Protein AF-A0A372F0S0-F1 (afdb_monomer_lite)

Secondary structure (DSSP, 8-state):
------------------EEEEEE-SSHHHHHTTS-TT-B-EEEEEE--S-TTT----GGGGTT--BHHHHHHSS---SS-SEEEEEETTEEEEEETTEEEEEE-HHHHHHHHHHHHHHHHHSTTS-EEPPPEE-----

Sequence (139 aa):
MNTYNGKSSQNTKNKKLKTYITIQTTTYKSFLCLFDRNGILEDFEFGDTGYKKEGYVDEKIFNGLHTVGDILDFEYDSDEPIVFNAKIDQLEIKFIGRQFRVYGENFRLRILINKIVELNAYNPDTYVYSKIQPMHDSR

Foldseek 3Di:
DDDDDDDDPPPPPVPPFKKKKKKAAQWVLLVLVLADQQWFWAPWAWFADPDPPPGRPDCVVCVVPTGSVSVNPDPDIHRHIPWTWTATPQWTWTDDPRIIMIIDDPVVVVSSVVSVVVVCVVPPPRMDMDDIGTDDPPD

pLDDT: mean 81.27, std 19.48, range [37.75, 98.0]

Structure (mmCIF, N/CA/C/O backbone):
data_AF-A0A372F0S0-F1
#
_entry.id   AF-A0A372F0S0-F1
#
loop_
_atom_site.group_PDB
_atom_site.id
_atom_site.type_symbol
_atom_site.label_atom_id
_atom_site.label_alt_id
_atom_site.label_comp_id
_atom_site.label_asym_id
_atom_site.label_entity_id
_atom_site.label_seq_id
_atom_site.pdbx_PDB_ins_code
_atom_site.Cartn_x
_atom_site.Cartn_y
_atom_site.Cartn_z
_atom_site.occupancy
_atom_site.B_iso_or_equiv
_atom_site.auth_seq_id
_atom_site.auth_comp_id
_atom_site.auth_asym_id
_atom_site.auth_atom_id
_atom_site.pdbx_PDB_model_num
ATOM 1 N N . MET A 1 1 ? -51.059 38.146 18.860 1.00 45.72 1 MET A N 1
ATOM 2 C CA . MET A 1 1 ? -50.976 36.742 19.316 1.00 45.72 1 MET A CA 1
ATOM 3 C C . MET A 1 1 ? -50.995 35.826 18.101 1.00 45.72 1 MET A C 1
ATOM 5 O O . MET A 1 1 ? -52.042 35.694 17.492 1.00 45.72 1 MET A O 1
ATOM 9 N N . ASN A 1 2 ? -49.845 35.293 17.689 1.00 38.31 2 ASN A N 1
ATOM 10 C CA . ASN A 1 2 ? -49.587 33.853 17.566 1.00 38.31 2 ASN A CA 1
ATOM 11 C C . ASN A 1 2 ? -48.190 33.653 16.971 1.00 38.31 2 ASN A C 1
ATOM 13 O O . ASN A 1 2 ? -47.871 34.103 15.876 1.00 38.31 2 ASN A O 1
ATOM 17 N N . THR A 1 3 ? -47.362 33.006 17.775 1.00 49.16 3 THR A N 1
ATOM 18 C CA . THR A 1 3 ? -46.033 32.472 17.499 1.00 49.16 3 THR A CA 1
ATOM 19 C C . THR A 1 3 ? -46.081 31.354 16.466 1.00 49.16 3 THR A C 1
ATOM 21 O O . THR A 1 3 ? -46.920 30.474 16.611 1.00 49.16 3 THR A O 1
ATOM 24 N N . TYR A 1 4 ? -45.099 31.285 15.563 1.00 42.44 4 TYR A N 1
ATOM 25 C CA . TYR A 1 4 ? -44.506 30.002 15.174 1.00 42.44 4 TYR A CA 1
ATOM 26 C C . TYR A 1 4 ? -42.994 30.143 14.983 1.00 42.44 4 TYR A C 1
ATOM 28 O O . TYR A 1 4 ? -42.498 30.791 14.067 1.00 42.44 4 TYR A O 1
ATOM 36 N N . ASN A 1 5 ? -42.289 29.520 15.924 1.00 48.72 5 ASN A N 1
ATOM 37 C CA . ASN A 1 5 ? -40.866 29.229 15.931 1.00 48.72 5 ASN A CA 1
ATOM 38 C C . ASN A 1 5 ? -40.667 27.927 15.133 1.00 48.72 5 ASN A C 1
ATOM 40 O O . ASN A 1 5 ? -41.354 26.942 15.408 1.00 48.72 5 ASN A O 1
ATOM 44 N N . GLY A 1 6 ? -39.743 27.899 14.172 1.00 42.31 6 GLY A N 1
ATOM 45 C CA . GLY A 1 6 ? -39.608 26.791 13.219 1.00 42.31 6 GLY A CA 1
ATOM 46 C C . GLY A 1 6 ? -38.165 26.462 12.846 1.00 42.31 6 GLY A C 1
ATOM 47 O O . GLY A 1 6 ? -37.815 26.512 11.679 1.00 42.31 6 GLY A O 1
ATOM 48 N N . LYS A 1 7 ? -37.351 26.167 13.866 1.00 45.12 7 LYS A N 1
ATOM 49 C CA . LYS A 1 7 ? -36.163 25.289 13.878 1.00 45.12 7 LYS A CA 1
ATOM 50 C C . LYS A 1 7 ? -35.258 25.260 12.631 1.00 45.12 7 LYS A C 1
ATOM 52 O O . LYS A 1 7 ? -35.510 24.584 11.642 1.00 45.12 7 LYS A O 1
ATOM 57 N N . SER A 1 8 ? -34.089 25.863 12.835 1.00 47.50 8 SER A N 1
ATOM 58 C CA . SER A 1 8 ? -32.774 25.472 12.322 1.00 47.50 8 SER A CA 1
ATOM 59 C C . SER A 1 8 ? -32.645 23.982 11.969 1.00 47.50 8 SER A C 1
ATOM 61 O O . SER A 1 8 ? -32.511 23.134 12.855 1.00 47.50 8 SER A O 1
ATOM 63 N N . SER A 1 9 ? -32.595 23.670 10.676 1.00 41.31 9 SER A N 1
ATOM 64 C CA . SER A 1 9 ? -32.115 22.372 10.212 1.00 41.31 9 SER A CA 1
ATOM 65 C C . SER A 1 9 ? -30.590 22.432 10.142 1.00 41.31 9 SER A C 1
ATOM 67 O O . SER A 1 9 ? -30.013 22.899 9.160 1.00 41.31 9 SER A O 1
ATOM 69 N N . GLN A 1 10 ? -29.928 22.019 11.227 1.00 42.84 10 GLN A N 1
ATOM 70 C CA . GLN A 1 10 ? -28.496 21.749 11.213 1.00 42.84 10 GLN A CA 1
ATOM 71 C C . GLN A 1 10 ? -28.237 20.619 10.217 1.00 42.84 10 GLN A C 1
ATOM 73 O O . GLN A 1 10 ? -28.446 19.446 10.505 1.00 42.84 10 GLN A O 1
ATOM 78 N N . ASN A 1 11 ? -27.795 20.988 9.020 1.00 39.06 11 ASN A N 1
ATOM 79 C CA . ASN A 1 11 ? -27.268 20.060 8.034 1.00 39.06 11 ASN A CA 1
ATOM 80 C C . ASN A 1 11 ? -25.808 19.759 8.401 1.00 39.06 11 ASN A C 1
ATOM 82 O O . ASN A 1 11 ? -24.870 20.133 7.697 1.00 39.06 11 ASN A O 1
ATOM 86 N N . THR A 1 12 ? -25.597 19.135 9.560 1.00 43.78 12 THR A N 1
ATOM 87 C CA . THR A 1 12 ? -24.326 18.501 9.902 1.00 43.78 12 THR A CA 1
ATOM 88 C C . THR A 1 12 ? -24.236 17.224 9.082 1.00 43.78 12 THR A C 1
ATOM 90 O O . THR A 1 12 ? -24.473 16.117 9.562 1.00 43.78 12 THR A O 1
ATOM 93 N N . LYS A 1 13 ? -23.869 17.373 7.802 1.00 45.53 13 LYS A N 1
ATOM 94 C CA . LYS A 1 13 ? -23.165 16.304 7.095 1.00 45.53 13 LYS A CA 1
ATOM 95 C C . LYS A 1 13 ? -22.028 15.898 8.023 1.00 45.53 13 LYS A C 1
ATOM 97 O O . LYS A 1 13 ? -21.088 16.671 8.194 1.00 45.53 13 LYS A O 1
ATOM 102 N N . ASN A 1 14 ? -22.166 14.742 8.672 1.00 43.41 14 ASN A N 1
ATOM 103 C CA . ASN A 1 14 ? -21.104 14.096 9.426 1.00 43.41 14 ASN A CA 1
ATOM 104 C C . ASN A 1 14 ? -19.919 13.982 8.474 1.00 43.41 14 ASN A C 1
ATOM 106 O O . ASN A 1 14 ? -19.855 13.069 7.649 1.00 43.41 14 ASN A O 1
ATOM 110 N N . LYS A 1 15 ? -19.023 14.971 8.522 1.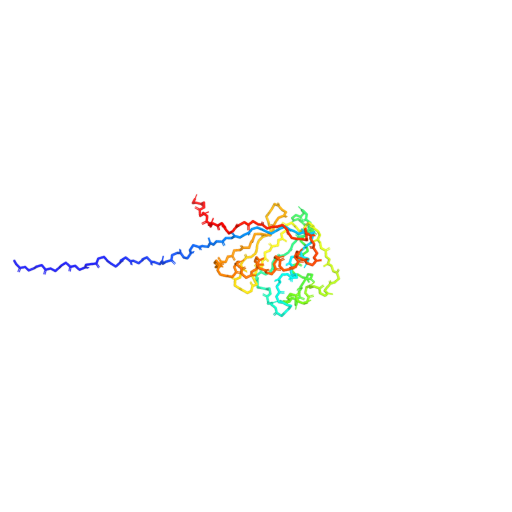00 52.00 15 LYS A N 1
ATOM 111 C CA . LYS A 1 15 ? -17.776 14.965 7.781 1.00 52.00 15 LYS A CA 1
ATOM 112 C C . LYS A 1 15 ? -16.987 13.839 8.414 1.00 52.00 15 LYS A C 1
ATOM 114 O O . LYS A 1 15 ? -16.413 14.014 9.484 1.00 52.00 15 LYS A O 1
ATOM 119 N N . LYS A 1 16 ? -17.099 12.649 7.823 1.00 59.53 16 LYS A N 1
ATOM 120 C CA . LYS A 1 16 ? -16.410 11.450 8.278 1.00 59.53 16 LYS A CA 1
ATOM 121 C C . LYS A 1 16 ? -14.945 11.842 8.394 1.00 59.53 16 LYS A C 1
ATOM 123 O O . LYS A 1 16 ? -14.338 12.202 7.387 1.00 59.53 16 LYS A O 1
ATOM 128 N N . LEU A 1 17 ? -14.438 11.896 9.626 1.00 59.62 17 LEU A N 1
ATOM 129 C CA . LEU A 1 17 ? -13.038 12.200 9.883 1.00 59.62 17 LEU A CA 1
ATOM 130 C C . LEU A 1 17 ? -12.244 11.131 9.142 1.00 59.62 17 LEU A C 1
ATOM 132 O O . LEU A 1 17 ? -12.240 9.971 9.555 1.00 59.62 17 LEU A O 1
ATOM 136 N N . LYS A 1 18 ? -11.647 11.504 8.008 1.00 77.94 18 LYS A N 1
ATOM 137 C CA . LYS A 1 18 ? -10.683 10.638 7.344 1.00 77.94 18 LYS A CA 1
ATOM 138 C C . LYS A 1 18 ? -9.518 10.493 8.317 1.00 77.94 18 LYS A C 1
ATOM 140 O O . LYS A 1 18 ? -9.040 11.475 8.883 1.00 77.94 18 LYS A O 1
ATOM 145 N N . THR A 1 19 ? -9.112 9.266 8.574 1.00 94.94 19 THR A N 1
ATOM 146 C CA . THR A 1 19 ? -7.892 8.972 9.316 1.00 94.94 19 THR A CA 1
ATOM 147 C C . THR A 1 19 ? -6.900 8.333 8.368 1.00 94.94 19 THR A C 1
ATOM 149 O O . THR A 1 19 ? -7.258 7.941 7.252 1.00 94.94 19 THR A O 1
ATOM 152 N N . TYR A 1 20 ? -5.641 8.283 8.780 1.00 96.81 20 TYR A N 1
ATOM 153 C CA . TYR A 1 20 ? -4.602 7.660 7.985 1.00 96.81 20 TYR A CA 1
ATOM 154 C C . TYR A 1 20 ? -3.572 6.944 8.845 1.00 96.81 20 TYR A C 1
ATOM 156 O O . TYR A 1 20 ? -3.453 7.189 10.046 1.00 96.81 20 TYR A O 1
ATOM 164 N N . ILE A 1 21 ? -2.821 6.070 8.191 1.00 98.00 21 ILE A N 1
ATOM 165 C CA . ILE A 1 21 ? -1.538 5.553 8.659 1.00 98.00 21 ILE A CA 1
ATOM 166 C C . ILE A 1 21 ? -0.489 5.820 7.588 1.00 98.00 21 ILE A C 1
ATOM 168 O O . ILE A 1 21 ? -0.811 6.060 6.424 1.00 98.00 21 ILE A O 1
ATOM 172 N N . THR A 1 22 ? 0.770 5.776 7.984 1.00 97.62 22 THR A N 1
ATOM 173 C CA . THR A 1 22 ? 1.906 5.712 7.065 1.00 97.62 22 THR A CA 1
ATOM 174 C C . THR A 1 22 ? 2.537 4.338 7.168 1.00 97.62 22 THR A C 1
ATOM 176 O O . THR A 1 22 ? 2.617 3.781 8.262 1.00 97.62 22 THR A O 1
ATOM 179 N N . ILE A 1 23 ? 2.944 3.793 6.028 1.00 97.44 23 ILE A N 1
ATOM 180 C CA . ILE A 1 23 ? 3.598 2.498 5.888 1.00 97.44 23 ILE A CA 1
ATOM 181 C C . ILE A 1 23 ? 4.856 2.709 5.050 1.00 97.44 23 ILE A C 1
ATOM 183 O O . ILE A 1 23 ? 4.816 3.342 3.996 1.00 97.44 23 ILE A O 1
ATOM 187 N N . GLN A 1 24 ? 5.969 2.173 5.521 1.00 96.25 24 GLN A N 1
ATOM 188 C CA . GLN A 1 24 ? 7.240 2.132 4.823 1.00 96.25 24 GLN A CA 1
ATOM 189 C C . GLN A 1 24 ? 7.644 0.672 4.628 1.00 96.25 24 GLN A C 1
ATOM 191 O O . GLN A 1 24 ? 7.521 -0.145 5.540 1.00 96.25 24 GLN A O 1
ATOM 196 N N . THR A 1 25 ? 8.110 0.361 3.426 1.00 94.75 25 THR A N 1
ATOM 197 C CA . THR A 1 25 ? 8.617 -0.950 3.013 1.00 94.75 25 THR A CA 1
ATOM 198 C C . THR A 1 25 ? 9.620 -0.747 1.872 1.00 94.75 25 THR A C 1
ATOM 200 O O . THR A 1 25 ? 9.898 0.397 1.512 1.00 94.75 25 THR A O 1
ATOM 203 N N . THR A 1 26 ? 10.197 -1.822 1.341 1.00 89.88 26 THR A N 1
ATOM 204 C CA . THR A 1 26 ? 11.305 -1.766 0.377 1.00 89.88 26 THR A CA 1
ATOM 205 C C . THR A 1 26 ? 10.882 -1.371 -1.032 1.00 89.88 26 THR A C 1
ATOM 207 O O . THR A 1 26 ? 11.595 -0.609 -1.670 1.00 89.88 26 THR A O 1
ATOM 210 N N . THR A 1 27 ? 9.749 -1.879 -1.519 1.00 90.38 27 THR A N 1
ATOM 211 C CA . THR A 1 27 ? 9.264 -1.636 -2.886 1.00 90.38 27 THR A CA 1
ATOM 212 C C . THR A 1 27 ? 7.759 -1.422 -2.907 1.00 90.38 27 THR A C 1
ATOM 214 O O . THR A 1 27 ? 7.047 -1.764 -1.954 1.00 90.38 27 THR A O 1
ATOM 217 N N . TYR A 1 28 ? 7.237 -0.864 -4.000 1.00 90.25 28 TYR A N 1
ATOM 218 C CA . TYR A 1 28 ? 5.788 -0.717 -4.135 1.00 90.25 28 TYR A CA 1
ATOM 219 C C . TYR A 1 28 ? 5.079 -2.079 -4.204 1.00 90.25 28 TYR A C 1
ATOM 221 O O . TYR A 1 28 ? 3.981 -2.214 -3.662 1.00 90.25 28 TYR A O 1
ATOM 229 N N . LYS A 1 29 ? 5.707 -3.115 -4.777 1.00 92.94 29 LYS A N 1
ATOM 230 C CA . LYS A 1 29 ? 5.144 -4.471 -4.747 1.00 92.94 29 LYS A CA 1
ATOM 231 C C . LYS A 1 29 ? 5.104 -5.059 -3.348 1.00 92.94 29 LYS A C 1
ATOM 233 O O . LYS A 1 29 ? 4.083 -5.637 -2.980 1.00 92.94 29 LYS A O 1
ATOM 238 N N . SER A 1 30 ? 6.147 -4.855 -2.540 1.00 94.12 30 SER A N 1
ATOM 239 C CA . SER A 1 30 ? 6.106 -5.226 -1.120 1.00 94.12 30 SER A CA 1
ATOM 240 C C . SER A 1 30 ? 4.905 -4.580 -0.428 1.00 94.12 30 SER A C 1
ATOM 242 O O . SER A 1 30 ? 4.193 -5.238 0.321 1.00 94.12 30 SER A O 1
ATOM 244 N N . PHE A 1 31 ? 4.599 -3.317 -0.738 1.00 95.81 31 PHE A N 1
ATOM 245 C CA . PHE A 1 31 ? 3.399 -2.662 -0.221 1.00 95.81 31 PHE A CA 1
ATOM 246 C C . PHE A 1 31 ? 2.098 -3.312 -0.732 1.00 95.81 31 PHE A C 1
ATOM 248 O O . PHE A 1 31 ? 1.178 -3.538 0.056 1.00 95.81 31 PHE A O 1
ATOM 255 N N . LEU A 1 32 ? 2.019 -3.666 -2.017 1.00 95.31 32 LEU A N 1
ATOM 256 C CA . LEU A 1 32 ? 0.841 -4.308 -2.612 1.00 95.31 32 LEU A CA 1
ATOM 257 C C . LEU A 1 32 ? 0.534 -5.701 -2.035 1.00 95.31 32 LEU A C 1
ATOM 259 O O . LEU A 1 32 ? -0.635 -6.080 -1.963 1.00 95.31 32 LEU A O 1
ATOM 263 N N . CYS A 1 33 ? 1.530 -6.429 -1.517 1.00 95.56 33 CYS A N 1
ATOM 264 C CA . CYS A 1 33 ? 1.324 -7.697 -0.799 1.00 95.56 33 CYS A CA 1
ATOM 265 C C . CYS A 1 33 ? 0.417 -7.563 0.445 1.00 95.56 33 CYS A C 1
ATOM 267 O O . CYS A 1 33 ? -0.128 -8.553 0.951 1.00 95.56 33 CYS A O 1
ATOM 269 N N . LEU A 1 34 ? 0.206 -6.341 0.943 1.00 96.44 34 LEU A N 1
ATOM 270 C CA . LEU A 1 34 ? -0.732 -6.072 2.028 1.00 96.44 34 LEU A CA 1
ATOM 271 C C . LEU A 1 34 ? -2.205 -6.184 1.610 1.00 96.44 34 LEU A C 1
ATOM 273 O O . LEU A 1 34 ? -3.069 -6.281 2.481 1.00 96.44 34 LEU A O 1
ATOM 277 N N . PHE A 1 35 ? -2.523 -6.276 0.323 1.00 96.62 35 PHE A N 1
ATOM 278 C CA . PHE A 1 35 ? -3.899 -6.337 -0.178 1.00 96.62 35 PHE A CA 1
ATOM 279 C C . PHE A 1 35 ? -4.262 -7.739 -0.686 1.00 96.62 35 PHE A C 1
ATOM 281 O O . PHE A 1 35 ? -3.413 -8.633 -0.730 1.00 96.62 35 PHE A O 1
ATOM 288 N N . ASP A 1 36 ? -5.546 -7.977 -0.959 1.00 95.62 36 ASP A N 1
ATOM 289 C CA . ASP A 1 36 ? -5.982 -9.193 -1.655 1.00 95.62 36 ASP A CA 1
ATOM 290 C C . ASP A 1 36 ? -5.494 -9.128 -3.106 1.00 95.62 36 ASP A C 1
ATOM 292 O O . ASP A 1 36 ? -5.590 -8.076 -3.734 1.00 95.62 36 ASP A O 1
ATOM 296 N N . ARG A 1 37 ? -5.001 -10.243 -3.653 1.00 96.19 37 ARG A N 1
ATOM 297 C CA . ARG A 1 37 ? -4.564 -10.318 -5.055 1.00 96.19 37 ARG A CA 1
ATOM 298 C C . ARG A 1 37 ? -5.700 -10.014 -6.035 1.00 96.19 37 ARG A C 1
ATOM 300 O O . ARG A 1 37 ? -5.437 -9.490 -7.106 1.00 96.19 37 ARG A O 1
ATOM 307 N N . ASN A 1 38 ? -6.949 -10.288 -5.666 1.00 96.56 38 ASN A N 1
ATOM 308 C CA . ASN A 1 38 ? -8.118 -9.943 -6.477 1.00 96.56 38 ASN A CA 1
ATOM 309 C C . ASN A 1 38 ? -8.606 -8.501 -6.246 1.00 96.56 38 ASN A C 1
ATOM 311 O O . ASN A 1 38 ? -9.588 -8.084 -6.860 1.00 96.56 38 ASN A O 1
ATOM 315 N N . GLY A 1 39 ? -7.966 -7.749 -5.344 1.00 94.81 39 GLY A N 1
ATOM 316 C CA . GLY A 1 39 ? -8.292 -6.352 -5.085 1.00 94.81 39 GLY A CA 1
ATOM 317 C C . GLY A 1 39 ? -8.069 -5.509 -6.335 1.00 94.81 39 GLY A C 1
ATOM 318 O O . GLY A 1 39 ? -7.035 -5.635 -6.988 1.00 94.81 39 GLY A O 1
ATOM 319 N N . ILE A 1 40 ? -9.040 -4.660 -6.669 1.00 94.62 40 ILE A N 1
ATOM 320 C CA . ILE A 1 40 ? -8.978 -3.789 -7.846 1.00 94.62 40 ILE A CA 1
ATOM 321 C C . ILE A 1 40 ? -8.287 -2.477 -7.466 1.00 94.62 40 ILE A C 1
ATOM 323 O O . ILE A 1 40 ? -8.645 -1.863 -6.458 1.00 94.62 40 ILE A O 1
ATOM 327 N N . LEU A 1 41 ? -7.317 -2.051 -8.275 1.00 92.44 41 LEU A N 1
ATOM 328 C CA . LEU A 1 41 ? -6.698 -0.734 -8.205 1.00 92.44 41 LEU A CA 1
ATOM 329 C C . LEU A 1 41 ? -7.541 0.247 -9.028 1.00 92.44 41 LEU A C 1
ATOM 331 O O . LEU A 1 41 ? -7.493 0.261 -10.257 1.00 92.44 41 LEU A O 1
ATOM 335 N N . GLU A 1 42 ? -8.330 1.063 -8.336 1.00 91.00 42 GLU A N 1
ATOM 336 C CA . GLU A 1 42 ? -9.044 2.202 -8.920 1.00 91.00 42 GLU A CA 1
ATOM 337 C C . GLU A 1 42 ? -8.157 3.455 -8.887 1.00 91.00 42 GLU A C 1
ATOM 339 O O . GLU A 1 42 ? -7.323 3.592 -7.989 1.00 91.00 42 GLU A O 1
ATOM 344 N N . ASP A 1 43 ? -8.368 4.384 -9.827 1.00 87.88 43 ASP A N 1
ATOM 345 C CA . ASP A 1 43 ? -7.646 5.667 -9.908 1.00 87.88 43 ASP A CA 1
A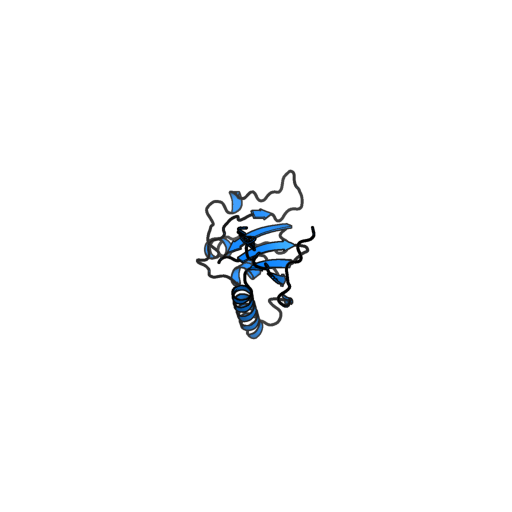TOM 346 C C . ASP A 1 43 ? -6.115 5.495 -9.802 1.00 87.88 43 ASP A C 1
ATOM 348 O O . ASP A 1 43 ? -5.438 6.218 -9.066 1.00 87.88 43 ASP A O 1
ATOM 352 N N . PHE A 1 44 ? -5.590 4.459 -10.467 1.00 87.56 44 PHE A N 1
ATOM 353 C CA . PHE A 1 44 ? -4.191 4.068 -10.364 1.00 87.56 44 PHE A CA 1
ATOM 354 C C . PHE A 1 44 ? -3.288 5.005 -11.165 1.00 87.56 44 PHE A C 1
ATOM 356 O O . PHE A 1 44 ? -3.344 5.037 -12.390 1.00 87.56 44 PHE A O 1
ATOM 363 N N . GLU A 1 45 ? -2.406 5.704 -10.461 1.00 86.31 45 GLU A N 1
ATOM 364 C CA . GLU A 1 45 ? -1.333 6.509 -11.031 1.00 86.31 45 GLU A CA 1
ATOM 365 C C . GLU A 1 45 ? 0.002 5.996 -10.490 1.00 86.31 45 GLU A C 1
ATOM 367 O O . GLU A 1 45 ? 0.168 5.838 -9.277 1.00 86.31 45 GLU A O 1
ATOM 372 N N . PHE A 1 46 ? 0.977 5.787 -11.371 1.00 85.69 46 PHE A N 1
ATOM 373 C CA . PHE A 1 46 ? 2.320 5.349 -11.004 1.00 85.69 46 PHE A CA 1
ATOM 374 C C . PHE A 1 46 ? 3.377 6.126 -11.787 1.00 85.69 46 PHE A C 1
ATOM 376 O O . PHE A 1 46 ? 3.204 6.409 -12.968 1.00 85.69 46 PHE A O 1
ATOM 383 N N . GLY A 1 47 ? 4.493 6.449 -11.139 1.00 79.62 47 GLY A N 1
ATOM 384 C CA . GLY A 1 47 ? 5.669 6.989 -11.809 1.00 79.62 47 GLY A CA 1
ATOM 385 C C . GLY A 1 47 ? 6.911 6.840 -10.946 1.00 79.62 47 GLY A C 1
ATOM 386 O O . GLY A 1 47 ? 6.866 7.105 -9.751 1.00 79.62 47 GLY A O 1
ATOM 387 N N . ASP A 1 48 ? 8.022 6.443 -11.549 1.00 74.56 48 ASP A N 1
ATOM 388 C CA . ASP A 1 48 ? 9.305 6.121 -10.910 1.00 74.56 48 ASP A CA 1
ATOM 389 C C . ASP A 1 48 ? 10.442 7.079 -11.297 1.00 74.56 48 ASP A C 1
ATOM 391 O O . ASP A 1 48 ? 11.469 7.122 -10.625 1.00 74.56 48 ASP A O 1
ATOM 395 N N . THR A 1 49 ? 10.276 7.894 -12.346 1.00 67.06 49 THR A N 1
ATOM 396 C CA . THR A 1 49 ? 11.316 8.840 -12.779 1.00 67.06 49 THR A CA 1
ATOM 397 C C . THR A 1 49 ? 10.977 10.300 -12.467 1.00 67.06 49 THR A C 1
ATOM 399 O O . THR A 1 49 ? 9.834 10.753 -12.554 1.00 67.06 49 THR A O 1
ATOM 402 N N . GLY A 1 50 ? 12.002 11.081 -12.099 1.00 53.44 50 GLY A N 1
ATOM 403 C CA . GLY A 1 50 ? 11.858 12.482 -11.666 1.00 53.44 50 GLY A CA 1
ATOM 404 C C . GLY A 1 50 ? 11.624 13.481 -12.799 1.00 53.44 50 GLY A C 1
ATOM 405 O O . GLY A 1 50 ? 11.546 14.688 -12.555 1.00 53.44 50 GLY A O 1
ATOM 406 N N . TYR A 1 51 ? 11.530 13.010 -14.044 1.00 48.53 51 TYR A N 1
ATOM 407 C CA . TYR A 1 51 ? 11.494 13.855 -15.231 1.00 48.53 51 TYR A CA 1
ATOM 408 C C . TYR A 1 51 ? 10.075 13.995 -15.784 1.00 48.53 51 TYR A C 1
ATOM 410 O O . TYR A 1 51 ? 9.596 13.173 -16.560 1.00 48.53 51 TYR A O 1
ATOM 418 N N . LYS A 1 52 ? 9.445 15.140 -15.483 1.00 44.59 52 LYS A N 1
ATOM 419 C CA . LYS A 1 52 ? 8.117 15.548 -15.990 1.00 44.59 52 LYS A CA 1
ATOM 420 C C . LYS A 1 52 ? 7.967 15.583 -17.524 1.00 44.59 52 LYS A C 1
ATOM 422 O O . LYS A 1 52 ? 6.850 15.764 -17.992 1.00 44.59 52 LYS A O 1
ATOM 427 N N . LYS A 1 53 ? 9.055 15.504 -18.303 1.00 47.12 53 LYS A N 1
ATOM 428 C CA . LYS A 1 53 ? 9.030 15.676 -19.770 1.00 47.12 53 LYS A CA 1
ATOM 429 C C . LYS A 1 53 ? 9.227 14.397 -20.588 1.00 47.12 53 LYS A C 1
ATOM 431 O O . LYS A 1 53 ? 8.815 14.401 -21.739 1.00 47.12 53 LYS A O 1
ATOM 436 N N . GLU A 1 54 ? 9.815 13.339 -20.029 1.00 43.97 54 GLU A N 1
ATOM 437 C CA . GLU A 1 54 ? 10.167 12.128 -20.802 1.00 43.97 54 GLU A CA 1
ATOM 438 C C . GLU A 1 54 ? 9.991 10.809 -20.033 1.00 43.97 54 GLU A C 1
ATOM 440 O O . GLU A 1 54 ? 10.114 9.747 -20.630 1.00 43.97 54 GLU A O 1
ATOM 445 N N . GLY A 1 55 ? 9.672 10.847 -18.734 1.00 41.03 55 GLY A N 1
ATOM 446 C CA . GLY A 1 55 ? 9.657 9.650 -17.892 1.00 41.03 55 GLY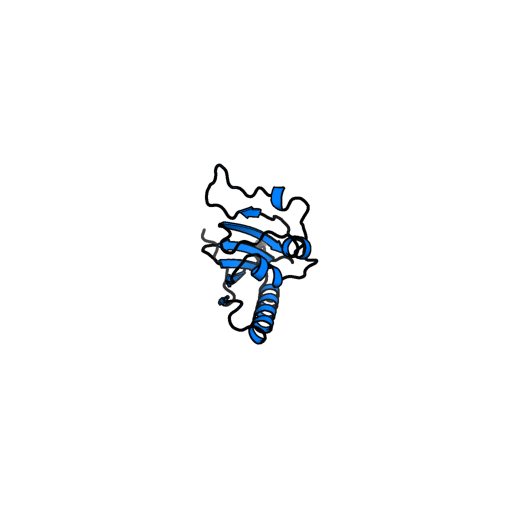 A CA 1
ATOM 447 C C . GLY A 1 55 ? 8.431 9.539 -16.990 1.00 41.03 55 GLY A C 1
ATOM 448 O O . GLY A 1 55 ? 8.519 9.093 -15.848 1.00 41.03 55 GLY A O 1
ATOM 449 N N . TYR A 1 56 ? 7.261 9.902 -17.517 1.00 45.75 56 TYR A N 1
ATOM 450 C CA . TYR A 1 56 ? 6.085 9.149 -17.106 1.00 45.75 56 TYR A CA 1
ATOM 451 C C . TYR A 1 56 ? 6.299 7.734 -17.641 1.00 45.75 56 TYR A C 1
ATOM 453 O O . TYR A 1 56 ? 6.263 7.515 -18.854 1.00 45.75 56 TYR A O 1
ATOM 461 N N . VAL A 1 57 ? 6.513 6.776 -16.743 1.00 51.41 57 VAL A N 1
ATOM 462 C CA . VAL A 1 57 ? 5.961 5.439 -16.945 1.00 51.41 57 VAL A CA 1
ATOM 463 C C . VAL A 1 57 ? 4.452 5.661 -17.015 1.00 51.41 57 VAL A C 1
ATOM 465 O O . VAL A 1 57 ? 3.746 5.683 -16.017 1.00 51.41 57 VAL A O 1
ATOM 468 N N . ASP A 1 58 ? 4.021 6.044 -18.216 1.00 50.12 58 ASP A N 1
ATOM 469 C CA . ASP A 1 58 ? 2.657 6.390 -18.577 1.00 50.12 58 ASP A CA 1
ATOM 470 C C . ASP A 1 58 ? 1.784 5.216 -18.128 1.00 50.12 58 ASP A C 1
ATOM 472 O O . ASP A 1 58 ? 2.233 4.068 -18.210 1.00 50.12 58 ASP A O 1
ATOM 476 N N . GLU A 1 59 ? 0.558 5.474 -17.673 1.00 52.12 59 GLU A N 1
ATOM 477 C CA . GLU A 1 59 ? -0.429 4.455 -17.260 1.00 52.12 59 GLU A CA 1
ATOM 478 C C . GLU A 1 59 ? -0.477 3.259 -18.240 1.00 52.12 59 GLU A C 1
ATOM 480 O O . GLU A 1 59 ? -0.784 2.130 -17.868 1.00 52.12 59 GLU A O 1
ATOM 485 N N . LYS A 1 60 ? -0.060 3.504 -19.490 1.00 57.47 60 LYS A N 1
ATOM 486 C CA . LYS A 1 60 ? 0.333 2.550 -20.536 1.00 57.47 60 LYS A CA 1
ATOM 487 C C . LYS A 1 60 ? 1.151 1.328 -20.098 1.00 57.47 60 LYS A C 1
ATOM 489 O O . LYS A 1 60 ? 0.892 0.265 -20.654 1.00 57.47 60 LYS A O 1
ATOM 494 N N . ILE A 1 61 ? 2.124 1.432 -19.184 1.00 65.50 61 ILE A N 1
ATOM 495 C CA . ILE A 1 61 ? 2.923 0.260 -18.751 1.00 65.50 61 ILE A CA 1
ATOM 496 C C . ILE A 1 61 ? 2.043 -0.752 -18.025 1.00 65.50 61 ILE A C 1
ATOM 498 O O . ILE A 1 61 ? 2.215 -1.955 -18.193 1.00 65.50 61 ILE A O 1
ATOM 502 N N . PHE A 1 62 ? 1.061 -0.253 -17.282 1.00 71.88 62 PHE A N 1
ATOM 503 C CA . PHE A 1 62 ? 0.103 -1.070 -16.556 1.00 71.88 62 PHE A CA 1
ATOM 504 C C . PHE A 1 62 ? -1.258 -1.116 -17.260 1.00 71.88 62 PHE A C 1
ATOM 506 O O . PHE A 1 62 ? -2.263 -1.460 -16.644 1.00 71.88 62 PHE A O 1
ATOM 513 N N . ASN A 1 63 ? -1.317 -0.780 -18.554 1.00 69.88 63 ASN A N 1
ATOM 514 C CA . ASN A 1 63 ? -2.570 -0.738 -19.299 1.00 69.88 63 ASN A CA 1
ATOM 515 C C . ASN A 1 63 ? -3.233 -2.117 -19.321 1.00 69.88 63 ASN A C 1
ATOM 517 O O . ASN A 1 63 ? -2.680 -3.073 -19.866 1.00 69.88 63 ASN A O 1
ATOM 521 N N . GLY A 1 64 ? -4.427 -2.203 -18.738 1.00 70.94 64 GLY A N 1
ATOM 522 C CA . GLY A 1 64 ? -5.173 -3.450 -18.585 1.00 70.94 64 GLY A CA 1
ATOM 523 C C . GLY A 1 64 ? -4.853 -4.243 -17.313 1.00 70.94 64 GLY A C 1
ATOM 524 O O . GLY A 1 64 ? -5.570 -5.201 -17.029 1.00 70.94 64 GLY A O 1
ATOM 525 N N . LEU A 1 65 ? -3.835 -3.855 -16.534 1.00 79.25 65 LEU A N 1
ATOM 526 C CA . LEU A 1 65 ? -3.550 -4.440 -15.222 1.00 79.25 65 LEU A CA 1
ATOM 527 C C . LEU A 1 65 ? -4.357 -3.677 -14.170 1.00 79.25 65 LEU A C 1
ATOM 529 O O . LEU A 1 65 ? -4.086 -2.515 -13.871 1.00 79.25 65 LEU A O 1
ATOM 533 N N . HIS A 1 66 ? -5.381 -4.332 -13.629 1.00 85.12 66 HIS A N 1
ATOM 534 C CA . HIS A 1 66 ? -6.326 -3.692 -12.712 1.00 85.12 66 HIS A CA 1
ATOM 535 C C . HIS A 1 66 ? -6.414 -4.390 -11.365 1.00 85.12 66 HIS A C 1
ATOM 537 O O . HIS A 1 66 ? -6.960 -3.805 -10.434 1.00 85.12 66 HIS A O 1
ATOM 543 N N . THR A 1 67 ? -5.895 -5.612 -11.234 1.00 94.81 67 THR A N 1
ATOM 544 C CA . THR A 1 67 ? -5.859 -6.306 -9.947 1.00 94.81 67 THR A CA 1
ATOM 545 C C . THR A 1 67 ? -4.482 -6.221 -9.303 1.00 94.81 67 THR A C 1
ATOM 547 O O . THR A 1 67 ? -3.459 -6.110 -9.978 1.00 94.81 67 THR A O 1
ATOM 550 N N . VAL A 1 68 ? -4.434 -6.310 -7.976 1.00 95.19 68 VAL A N 1
ATOM 551 C CA . VAL A 1 68 ? -3.178 -6.406 -7.219 1.00 95.19 68 VAL A CA 1
ATOM 552 C C . VAL A 1 68 ? -2.328 -7.572 -7.730 1.00 95.19 68 VAL A C 1
ATOM 554 O O . VAL A 1 68 ? -1.116 -7.434 -7.857 1.00 95.19 68 VAL A O 1
ATOM 557 N N . GLY A 1 69 ? -2.951 -8.707 -8.051 1.00 95.62 69 GLY A N 1
ATOM 558 C CA . GLY A 1 69 ? -2.290 -9.887 -8.596 1.00 95.62 69 GLY A CA 1
ATOM 559 C C . GLY A 1 69 ? -1.604 -9.610 -9.929 1.00 95.62 69 GLY A C 1
ATOM 560 O O . GLY A 1 69 ? -0.423 -9.918 -10.056 1.00 95.62 69 GLY A O 1
ATOM 561 N N . ASP A 1 70 ? -2.305 -8.962 -10.864 1.00 92.44 70 ASP A N 1
ATOM 562 C CA . ASP A 1 70 ? -1.754 -8.596 -12.176 1.00 92.44 70 ASP A CA 1
ATOM 563 C C . ASP A 1 70 ? -0.480 -7.750 -12.037 1.00 92.44 70 ASP A C 1
ATOM 565 O O . ASP A 1 70 ? 0.521 -7.987 -12.710 1.00 92.44 70 ASP A O 1
ATOM 569 N N . ILE A 1 71 ? -0.502 -6.778 -11.119 1.00 91.12 71 ILE A N 1
ATOM 570 C CA . ILE A 1 71 ? 0.640 -5.897 -10.857 1.00 91.12 71 ILE A CA 1
ATOM 571 C C . ILE A 1 71 ? 1.788 -6.654 -10.179 1.00 91.12 71 ILE A C 1
ATOM 573 O O . ILE A 1 71 ? 2.952 -6.444 -10.519 1.00 91.12 71 ILE A O 1
ATOM 577 N N . LEU A 1 72 ? 1.485 -7.535 -9.221 1.00 93.44 72 LEU A N 1
ATOM 578 C CA . LEU A 1 72 ? 2.498 -8.342 -8.537 1.00 93.44 72 LEU A CA 1
ATOM 579 C C . LEU A 1 72 ? 3.214 -9.305 -9.496 1.00 93.44 72 LEU A C 1
ATOM 581 O O . LEU A 1 72 ? 4.418 -9.511 -9.339 1.00 93.44 72 LEU A O 1
ATOM 585 N N . ASP A 1 73 ? 2.493 -9.854 -10.477 1.00 92.75 73 ASP A N 1
ATOM 586 C CA . ASP A 1 73 ? 3.016 -10.823 -11.448 1.00 92.75 73 ASP A CA 1
ATOM 587 C C . ASP A 1 73 ? 3.747 -10.168 -12.630 1.00 92.75 73 ASP A C 1
ATOM 589 O O . ASP A 1 73 ? 4.541 -10.823 -13.306 1.00 92.75 73 ASP A O 1
ATOM 593 N N . PHE A 1 74 ? 3.519 -8.876 -12.878 1.00 89.12 74 PHE A N 1
ATOM 594 C CA . PHE A 1 74 ? 4.263 -8.112 -13.877 1.00 89.12 74 PHE A CA 1
ATOM 595 C C . PHE A 1 74 ? 5.755 -8.049 -13.519 1.00 89.12 74 PHE A C 1
ATOM 597 O O . PHE A 1 74 ? 6.093 -7.982 -12.349 1.00 89.12 74 PHE A O 1
ATOM 604 N N . GLU A 1 75 ? 6.691 -8.043 -14.470 1.00 84.56 75 GLU A N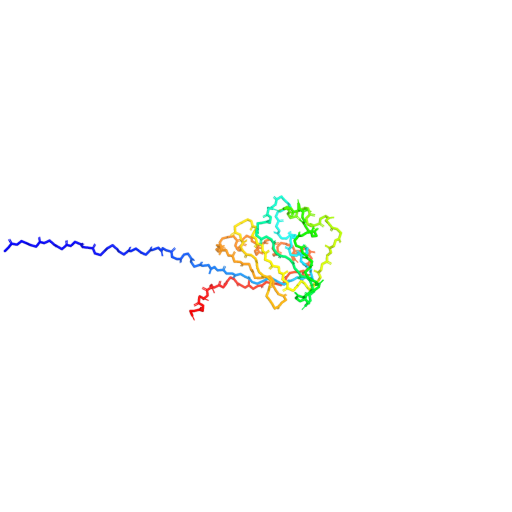 1
ATOM 605 C CA . GLU A 1 75 ? 8.127 -8.170 -14.135 1.00 84.56 75 GLU A CA 1
ATOM 606 C C . GLU A 1 75 ? 8.714 -6.933 -13.435 1.00 84.56 75 GLU A C 1
ATOM 608 O O . GLU A 1 75 ? 9.611 -7.041 -12.602 1.00 84.56 75 GLU A O 1
ATOM 613 N N . TYR A 1 76 ? 8.184 -5.750 -13.730 1.00 83.25 76 TYR A N 1
ATOM 614 C CA . TYR A 1 76 ? 8.731 -4.485 -13.252 1.00 83.25 76 TYR A CA 1
ATOM 615 C C . TYR A 1 76 ? 8.445 -4.247 -11.758 1.00 83.25 76 TYR A C 1
ATOM 617 O O . TYR A 1 76 ? 7.286 -4.236 -11.339 1.00 83.25 76 TYR A O 1
ATOM 625 N N . ASP A 1 77 ? 9.486 -4.008 -10.954 1.00 84.88 77 ASP A N 1
ATOM 626 C CA . ASP A 1 77 ? 9.391 -3.556 -9.558 1.00 84.88 77 ASP A CA 1
ATOM 627 C C . ASP A 1 77 ? 10.261 -2.306 -9.338 1.00 84.88 77 ASP A C 1
ATOM 629 O O . ASP A 1 77 ? 11.320 -2.174 -9.948 1.00 84.88 77 ASP A O 1
ATOM 633 N N . SER A 1 78 ? 9.816 -1.400 -8.467 1.00 82.00 78 SER A N 1
ATOM 634 C CA . SER A 1 78 ? 10.487 -0.132 -8.157 1.00 82.00 78 SER A CA 1
ATOM 635 C C . SER A 1 78 ? 10.579 0.052 -6.647 1.00 82.00 78 SER A C 1
ATOM 637 O O . SER A 1 78 ? 9.577 -0.029 -5.929 1.00 82.00 78 SER A O 1
ATOM 639 N N . ASP A 1 79 ? 11.779 0.359 -6.169 1.00 78.94 79 ASP A N 1
ATOM 640 C CA . ASP A 1 79 ? 12.084 0.662 -4.769 1.00 78.94 79 ASP A CA 1
ATOM 641 C C . ASP A 1 79 ? 11.791 2.126 -4.402 1.00 78.94 79 ASP A C 1
ATOM 643 O O . ASP A 1 79 ? 11.379 2.420 -3.279 1.00 78.94 79 ASP A O 1
ATOM 647 N N . GLU A 1 80 ? 11.912 3.044 -5.362 1.00 78.19 80 GLU A N 1
ATOM 648 C CA . GLU A 1 80 ? 11.666 4.474 -5.149 1.00 78.19 80 GLU A CA 1
ATOM 649 C C . GLU A 1 80 ? 10.629 5.060 -6.129 1.00 78.19 80 GLU A C 1
ATOM 651 O O . GLU A 1 80 ? 10.977 5.916 -6.946 1.00 78.19 80 GLU A O 1
ATOM 656 N N . PRO A 1 81 ? 9.338 4.663 -6.060 1.00 83.44 81 PRO A N 1
ATOM 657 C CA . PRO A 1 81 ? 8.317 5.340 -6.852 1.00 83.44 81 PRO A CA 1
ATOM 658 C C . PRO A 1 81 ? 8.292 6.829 -6.482 1.00 83.44 81 PRO A C 1
ATOM 660 O O . PRO A 1 81 ? 8.380 7.203 -5.319 1.00 83.44 81 PRO A O 1
ATOM 663 N N . ILE A 1 82 ? 8.160 7.712 -7.459 1.00 83.75 82 ILE A N 1
ATOM 664 C CA . ILE A 1 82 ? 8.001 9.154 -7.235 1.00 83.75 82 ILE A CA 1
ATOM 665 C C . ILE A 1 82 ? 6.532 9.503 -7.043 1.00 83.75 82 ILE A C 1
ATOM 667 O O . ILE A 1 82 ? 6.193 10.372 -6.236 1.00 83.75 82 ILE A O 1
ATOM 671 N N . VAL A 1 83 ? 5.659 8.806 -7.764 1.00 85.62 83 VAL A N 1
ATOM 672 C CA . VAL A 1 83 ? 4.211 8.922 -7.668 1.00 85.62 83 VAL A CA 1
ATOM 673 C C . VAL A 1 83 ? 3.630 7.522 -7.540 1.00 85.62 83 VAL A C 1
ATOM 675 O O . VAL A 1 83 ? 3.957 6.623 -8.307 1.00 85.62 83 VAL A O 1
ATOM 678 N N . PHE A 1 84 ? 2.751 7.355 -6.561 1.00 89.06 84 PHE A N 1
ATOM 679 C CA . PHE A 1 84 ? 1.822 6.238 -6.493 1.00 89.06 84 PHE A CA 1
ATOM 680 C C . PHE A 1 84 ? 0.535 6.778 -5.884 1.00 89.06 84 PHE A C 1
ATOM 682 O O . PHE A 1 84 ? 0.549 7.235 -4.736 1.00 89.06 84 PHE A O 1
ATOM 689 N N . ASN A 1 85 ? -0.555 6.718 -6.637 1.00 90.94 85 ASN A N 1
ATOM 690 C CA . ASN A 1 85 ? -1.903 6.949 -6.142 1.00 90.94 85 ASN A CA 1
ATOM 691 C C . ASN A 1 85 ? -2.764 5.763 -6.558 1.00 90.94 85 ASN A C 1
ATOM 693 O O . ASN A 1 85 ? -2.652 5.280 -7.676 1.00 90.94 85 ASN A O 1
ATOM 697 N N . ALA A 1 86 ? -3.582 5.260 -5.645 1.00 93.19 86 ALA A N 1
ATOM 698 C CA . ALA A 1 86 ? -4.542 4.213 -5.961 1.00 93.19 86 ALA A CA 1
ATOM 699 C C . ALA A 1 86 ? -5.646 4.196 -4.915 1.00 93.19 86 ALA A C 1
ATOM 701 O O . ALA A 1 86 ? -5.477 4.678 -3.786 1.00 93.19 86 ALA A O 1
ATOM 702 N N . LYS A 1 87 ? -6.749 3.544 -5.251 1.00 94.94 87 LYS A N 1
ATOM 703 C CA . LYS A 1 87 ? -7.760 3.131 -4.292 1.00 94.94 87 LYS A CA 1
ATOM 704 C C . LYS A 1 87 ? -7.956 1.622 -4.357 1.00 94.94 87 LYS A C 1
ATOM 706 O O . LYS A 1 87 ? -8.219 1.075 -5.418 1.00 94.94 87 LYS A O 1
ATOM 711 N N . ILE A 1 88 ? -7.827 0.966 -3.203 1.00 95.12 88 ILE A N 1
ATOM 712 C CA . ILE A 1 88 ? -7.945 -0.492 -3.040 1.00 95.12 88 ILE A CA 1
ATOM 713 C C . ILE A 1 88 ? -8.810 -0.752 -1.805 1.00 95.12 88 ILE A C 1
ATOM 715 O O . ILE A 1 88 ? -8.561 -0.177 -0.748 1.00 95.12 88 ILE A O 1
ATOM 719 N N . ASP A 1 89 ? -9.861 -1.566 -1.909 1.00 91.75 89 ASP A N 1
ATOM 720 C CA . ASP A 1 89 ? -10.741 -1.937 -0.782 1.00 91.75 89 ASP A CA 1
ATOM 721 C C . ASP A 1 89 ? -11.283 -0.753 0.049 1.00 91.75 89 ASP A C 1
ATOM 723 O O . ASP A 1 89 ? -11.422 -0.818 1.279 1.00 91.75 89 ASP A O 1
ATOM 727 N N . GLN A 1 90 ? -11.641 0.341 -0.635 1.00 93.00 90 GLN A N 1
ATOM 728 C CA . GLN A 1 90 ? -12.101 1.612 -0.043 1.00 93.00 90 GLN A CA 1
ATOM 729 C C . GLN A 1 90 ? -11.031 2.371 0.764 1.00 93.00 90 GLN A C 1
ATOM 731 O O . GLN A 1 90 ? -11.367 3.300 1.505 1.00 93.00 90 GLN A O 1
ATOM 736 N N . LEU A 1 91 ? -9.761 1.997 0.626 1.00 95.81 91 LEU A N 1
ATOM 737 C CA . LEU A 1 91 ? -8.615 2.735 1.138 1.00 95.81 91 LEU A CA 1
ATOM 738 C C . LEU A 1 91 ? -8.018 3.576 0.013 1.00 95.81 91 LEU A C 1
ATOM 740 O O . LEU A 1 91 ? -7.765 3.067 -1.070 1.00 95.81 91 LEU A O 1
ATOM 744 N N . GLU A 1 92 ? -7.803 4.860 0.275 1.00 96.25 92 GLU A N 1
ATOM 745 C CA . GLU A 1 92 ? -7.095 5.771 -0.631 1.00 96.25 92 GLU A CA 1
ATOM 746 C C . GLU A 1 92 ? -5.611 5.753 -0.253 1.00 96.25 92 GLU A C 1
ATOM 748 O O . GLU A 1 92 ? -5.268 5.897 0.920 1.00 96.25 92 GLU A O 1
ATOM 753 N N . ILE A 1 93 ? -4.727 5.558 -1.222 1.00 96.06 93 ILE A N 1
ATOM 754 C CA . ILE A 1 93 ? -3.292 5.377 -1.005 1.00 96.06 93 ILE A CA 1
ATOM 755 C C . ILE A 1 93 ? -2.553 6.464 -1.769 1.00 96.06 93 ILE A C 1
ATOM 757 O O . ILE A 1 93 ? -2.853 6.710 -2.934 1.00 96.06 93 ILE A O 1
ATOM 761 N N . LYS A 1 94 ? -1.581 7.098 -1.112 1.00 94.88 94 LYS A N 1
ATOM 762 C CA . LYS A 1 94 ? -0.676 8.075 -1.728 1.00 94.88 94 LYS A CA 1
ATOM 763 C C . LYS A 1 94 ? 0.747 7.834 -1.282 1.00 94.88 94 LYS A C 1
ATOM 765 O O . LYS A 1 94 ? 0.982 7.665 -0.087 1.00 94.88 94 LYS A O 1
ATOM 770 N N . PHE A 1 95 ? 1.702 7.902 -2.192 1.00 92.81 95 PHE A N 1
ATOM 771 C CA . PHE A 1 95 ? 3.114 7.889 -1.832 1.00 92.81 95 PHE A CA 1
ATOM 772 C C . PHE A 1 95 ? 3.632 9.306 -1.574 1.00 92.81 95 PHE A C 1
ATOM 774 O O . PHE A 1 95 ? 3.507 10.195 -2.412 1.00 92.81 95 PHE A O 1
ATOM 781 N N . ILE A 1 96 ? 4.167 9.543 -0.374 1.00 90.75 96 ILE A N 1
ATOM 782 C CA . ILE A 1 96 ? 4.630 10.854 0.095 1.00 90.75 96 ILE A CA 1
ATOM 783 C C . ILE A 1 96 ? 5.933 10.666 0.866 1.00 90.75 96 ILE A C 1
ATOM 785 O O . ILE A 1 96 ? 5.953 9.994 1.894 1.00 90.75 96 ILE A O 1
ATOM 789 N N . GLY A 1 97 ? 7.015 11.303 0.410 1.00 84.44 97 GLY A N 1
ATOM 790 C CA . GLY A 1 97 ? 8.271 11.369 1.167 1.00 84.44 97 GLY A CA 1
ATOM 791 C C . GLY A 1 97 ? 8.837 9.996 1.547 1.00 84.44 97 GLY A C 1
ATOM 792 O O . GLY A 1 97 ? 9.294 9.832 2.674 1.00 84.44 97 GLY A O 1
ATOM 793 N N . ARG A 1 98 ? 8.787 9.030 0.615 1.00 88.88 98 ARG A N 1
ATOM 794 C CA . ARG A 1 98 ? 9.221 7.625 0.779 1.00 88.88 98 ARG A CA 1
ATOM 795 C C . ARG A 1 98 ? 8.298 6.719 1.600 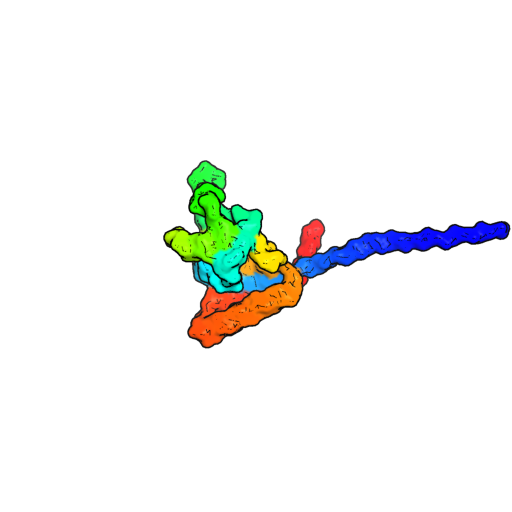1.00 88.88 98 ARG A C 1
ATOM 797 O O . ARG A 1 98 ? 8.713 5.655 2.049 1.00 88.88 98 ARG A O 1
ATOM 804 N N . GLN A 1 99 ? 7.052 7.130 1.820 1.00 94.75 99 GLN A N 1
ATOM 805 C CA . GLN A 1 99 ? 6.081 6.354 2.588 1.00 94.75 99 GLN A CA 1
ATOM 806 C C . GLN A 1 99 ? 4.742 6.280 1.866 1.00 94.75 99 GLN A C 1
ATOM 808 O O . GLN A 1 99 ? 4.274 7.265 1.297 1.00 94.75 99 GLN A O 1
ATOM 813 N N . PHE A 1 100 ? 4.077 5.136 1.972 1.00 96.00 100 PHE A N 1
ATOM 814 C CA . PHE A 1 100 ? 2.685 4.983 1.577 1.00 96.00 100 PHE A CA 1
ATOM 815 C C . PHE A 1 100 ? 1.794 5.502 2.695 1.00 96.00 100 PHE A C 1
ATOM 817 O O . PHE A 1 100 ? 1.724 4.938 3.788 1.00 96.00 100 PHE A O 1
ATOM 824 N N . ARG A 1 101 ? 1.096 6.599 2.433 1.00 96.69 101 ARG A N 1
ATOM 825 C CA . ARG A 1 101 ?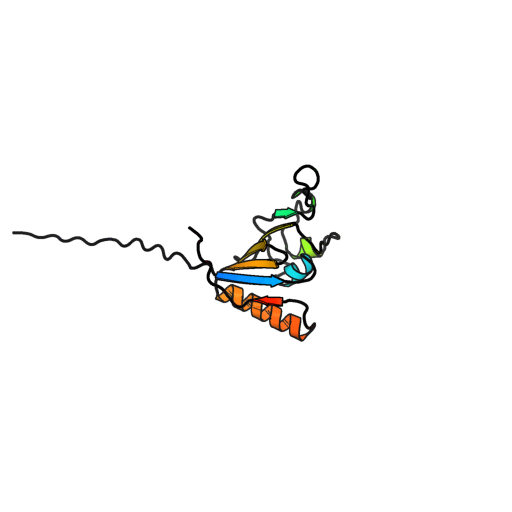 0.042 7.101 3.297 1.00 96.69 101 ARG A CA 1
ATOM 826 C C . ARG A 1 101 ? -1.282 6.482 2.873 1.00 96.69 101 ARG A C 1
ATOM 828 O O . ARG A 1 101 ? -1.739 6.699 1.755 1.00 96.69 101 ARG A O 1
ATOM 835 N N . VAL A 1 102 ? -1.890 5.732 3.784 1.00 97.31 102 VAL A N 1
ATOM 836 C CA . VAL A 1 102 ? -3.142 5.010 3.552 1.00 97.31 102 VAL A CA 1
ATOM 837 C C . VAL A 1 102 ? -4.246 5.664 4.358 1.00 97.31 102 VAL A C 1
ATOM 839 O O . VAL A 1 102 ? -4.176 5.727 5.585 1.00 97.31 102 VAL A O 1
ATOM 842 N N . TYR A 1 103 ? -5.260 6.150 3.660 1.00 96.25 103 TYR A N 1
ATOM 843 C CA . TYR A 1 103 ? -6.405 6.860 4.196 1.00 96.25 103 TYR A CA 1
ATOM 844 C C . TYR A 1 103 ? -7.637 5.966 4.177 1.00 96.25 103 TYR A C 1
ATOM 846 O O . TYR A 1 103 ? -7.902 5.265 3.202 1.00 96.25 103 TYR A O 1
ATOM 854 N N . GLY A 1 104 ? -8.444 6.035 5.229 1.00 95.06 104 GLY A N 1
ATOM 855 C CA . GLY A 1 104 ? -9.670 5.257 5.276 1.00 95.06 104 GLY A CA 1
ATOM 856 C C . GLY A 1 104 ? -10.396 5.349 6.601 1.00 95.06 104 GLY A C 1
ATOM 857 O O . GLY A 1 104 ? -10.173 6.242 7.414 1.00 95.06 104 GLY A O 1
ATOM 858 N N . GLU A 1 105 ? -11.304 4.402 6.803 1.00 93.81 105 GLU A N 1
ATOM 859 C CA . GLU A 1 105 ? -12.003 4.243 8.071 1.00 93.81 105 GLU A CA 1
ATOM 860 C C . GLU A 1 105 ? -11.114 3.538 9.093 1.00 93.81 105 GLU A C 1
ATOM 862 O O . GLU A 1 105 ? -10.421 2.577 8.760 1.00 93.81 105 GLU A O 1
ATOM 867 N N . ASN A 1 106 ? -11.205 3.941 10.364 1.00 94.12 106 ASN A N 1
ATOM 868 C CA . ASN A 1 106 ? -10.398 3.366 11.445 1.00 94.12 106 ASN A CA 1
ATOM 869 C C . ASN A 1 106 ? -10.417 1.834 11.481 1.00 94.12 106 ASN A C 1
ATOM 871 O O . ASN A 1 106 ? -9.381 1.227 11.733 1.00 94.12 106 ASN A O 1
ATOM 875 N N . PHE A 1 107 ? -11.570 1.197 11.254 1.00 94.00 107 PHE A N 1
ATOM 876 C CA . PHE A 1 107 ? -11.649 -0.263 11.289 1.00 94.00 107 PHE A CA 1
ATOM 877 C C . PHE A 1 107 ? -10.882 -0.913 10.126 1.00 94.00 107 PHE A C 1
ATOM 879 O O . PHE A 1 107 ? -10.213 -1.917 10.343 1.00 94.00 107 PHE A O 1
ATOM 886 N N . ARG A 1 108 ? -10.903 -0.316 8.924 1.00 95.19 108 ARG A N 1
ATOM 887 C CA . ARG A 1 108 ? -10.140 -0.801 7.761 1.00 95.19 108 ARG A CA 1
ATOM 888 C C . ARG A 1 108 ? -8.640 -0.629 7.980 1.00 95.19 108 ARG A C 1
ATOM 890 O O . ARG A 1 108 ? -7.877 -1.562 7.758 1.00 95.19 108 ARG A O 1
ATOM 897 N N . LEU A 1 109 ? -8.227 0.524 8.511 1.00 96.88 109 LEU A N 1
ATOM 898 C CA . LEU A 1 109 ? -6.825 0.772 8.862 1.00 96.88 109 LEU A CA 1
ATOM 899 C C . LEU A 1 109 ? -6.325 -0.193 9.947 1.00 96.88 109 LEU A C 1
ATOM 901 O O . LEU A 1 109 ? -5.188 -0.644 9.887 1.00 96.88 109 LEU A O 1
ATOM 905 N N . ARG A 1 110 ? -7.173 -0.560 10.920 1.00 96.88 110 ARG A N 1
ATOM 906 C CA . ARG A 1 110 ? -6.838 -1.579 11.931 1.00 96.88 110 ARG A CA 1
ATOM 907 C C . ARG A 1 110 ? -6.641 -2.966 11.323 1.00 96.88 110 ARG A C 1
ATOM 909 O O . ARG A 1 110 ? -5.712 -3.650 11.730 1.00 96.88 110 ARG A O 1
ATOM 916 N N . ILE A 1 111 ? -7.477 -3.369 10.364 1.00 96.44 111 ILE A N 1
ATOM 917 C CA . ILE A 1 111 ? -7.301 -4.641 9.642 1.00 96.44 111 ILE A CA 1
ATOM 918 C C . ILE A 1 111 ? -5.943 -4.655 8.931 1.00 96.44 111 ILE A C 1
ATOM 920 O O . ILE A 1 111 ? -5.191 -5.616 9.070 1.00 96.44 111 ILE A O 1
ATOM 924 N N . LEU A 1 112 ? -5.594 -3.561 8.248 1.00 96.88 112 LEU A N 1
ATOM 925 C CA . LEU A 1 112 ? -4.309 -3.427 7.563 1.00 96.88 112 LEU A CA 1
ATOM 926 C C . LEU A 1 112 ? -3.118 -3.492 8.536 1.00 96.88 112 LEU A C 1
ATOM 928 O O . LEU A 1 112 ? -2.163 -4.221 8.284 1.00 96.88 112 LEU A O 1
ATOM 932 N N . ILE A 1 113 ? -3.195 -2.801 9.682 1.00 97.94 113 ILE A N 1
ATOM 933 C CA . ILE A 1 113 ? -2.182 -2.895 10.749 1.00 97.94 113 ILE A CA 1
ATOM 934 C C . ILE A 1 113 ? -2.037 -4.336 11.249 1.00 97.94 113 ILE A C 1
ATOM 936 O O . ILE A 1 113 ? -0.917 -4.806 11.415 1.00 97.94 113 ILE A O 1
ATOM 940 N N . ASN A 1 114 ? -3.144 -5.044 11.490 1.00 97.31 114 ASN A N 1
ATOM 941 C CA . ASN A 1 114 ? -3.087 -6.425 11.968 1.00 97.31 114 ASN A CA 1
ATOM 942 C C . ASN A 1 114 ? -2.374 -7.334 10.959 1.00 97.31 114 ASN A C 1
ATOM 944 O O . ASN A 1 114 ? -1.526 -8.123 11.364 1.00 97.31 114 ASN A O 1
ATOM 948 N N . LYS A 1 115 ? -2.650 -7.168 9.658 1.00 96.19 115 LYS A N 1
ATOM 949 C CA . LYS A 1 115 ? -1.947 -7.899 8.594 1.00 96.19 115 LYS A CA 1
ATOM 950 C C . LYS A 1 115 ? -0.451 -7.573 8.564 1.00 96.19 115 LYS A C 1
ATOM 952 O O . LYS A 1 115 ? 0.364 -8.473 8.406 1.00 96.19 115 LYS A O 1
ATOM 957 N N . ILE A 1 116 ? -0.071 -6.312 8.778 1.00 97.25 116 ILE A N 1
ATOM 958 C CA . ILE A 1 116 ? 1.341 -5.922 8.914 1.00 97.25 116 ILE A CA 1
ATOM 959 C C . ILE A 1 116 ? 1.994 -6.610 10.121 1.00 97.25 116 ILE A C 1
ATOM 961 O O . ILE A 1 116 ? 3.091 -7.145 9.996 1.00 97.25 116 ILE A O 1
ATOM 965 N N . VAL A 1 117 ? 1.334 -6.607 11.283 1.00 96.75 117 VAL A N 1
ATOM 966 C CA . VAL A 1 117 ? 1.840 -7.264 12.501 1.00 96.75 117 VAL A CA 1
ATOM 967 C C . VAL A 1 117 ? 2.036 -8.760 12.273 1.00 96.75 117 VAL A C 1
ATOM 969 O O . VAL A 1 117 ? 3.070 -9.297 12.660 1.00 96.75 117 VAL A O 1
ATOM 972 N N . GLU A 1 118 ? 1.076 -9.416 11.623 1.00 95.56 118 GLU A N 1
ATOM 973 C CA . GLU A 1 118 ? 1.163 -10.829 11.258 1.00 95.56 118 GLU A CA 1
ATOM 974 C C . GLU A 1 118 ? 2.354 -11.096 10.329 1.00 95.56 118 GLU A C 1
ATOM 976 O O . GLU A 1 118 ? 3.192 -11.938 10.638 1.00 95.56 118 GLU A O 1
ATOM 981 N N . LEU A 1 119 ? 2.496 -10.336 9.239 1.00 94.50 119 LEU A N 1
ATOM 982 C CA . LEU A 1 119 ? 3.604 -10.504 8.293 1.00 94.50 119 LEU A CA 1
ATOM 983 C C . LEU A 1 119 ? 4.971 -10.233 8.937 1.00 94.50 119 LEU A C 1
ATOM 985 O O . LEU A 1 119 ? 5.913 -10.995 8.719 1.00 94.50 119 LEU A O 1
ATOM 989 N N . ASN A 1 120 ? 5.072 -9.202 9.778 1.00 95.62 120 ASN A N 1
ATOM 990 C CA . ASN A 1 120 ? 6.296 -8.895 10.517 1.00 95.62 120 ASN A CA 1
ATOM 991 C C . ASN A 1 120 ? 6.652 -9.971 11.556 1.00 95.62 120 ASN A C 1
ATOM 993 O O . ASN A 1 120 ? 7.819 -10.097 11.911 1.00 95.62 120 ASN A O 1
ATOM 997 N N . ALA A 1 121 ? 5.687 -10.750 12.057 1.00 95.44 121 ALA A N 1
ATOM 998 C CA . ALA A 1 121 ? 5.982 -11.858 12.967 1.00 95.44 121 ALA A CA 1
ATOM 999 C C . ALA A 1 121 ? 6.739 -12.997 12.262 1.00 95.44 121 ALA A C 1
ATOM 1001 O O . ALA A 1 121 ? 7.543 -13.679 12.896 1.00 95.44 121 ALA A O 1
ATOM 1002 N N . TYR A 1 122 ? 6.506 -13.183 10.958 1.00 92.88 122 TYR A N 1
ATOM 1003 C CA . TYR A 1 122 ? 7.217 -14.164 10.134 1.00 92.88 122 TYR A CA 1
ATOM 1004 C C . TYR A 1 122 ? 8.508 -13.608 9.532 1.00 92.88 122 TYR A C 1
ATOM 1006 O O . TYR A 1 122 ? 9.501 -14.329 9.451 1.00 92.88 122 TYR A O 1
ATOM 1014 N N . ASN A 1 123 ? 8.502 -12.339 9.118 1.00 91.62 123 ASN A N 1
ATOM 1015 C CA . ASN A 1 123 ? 9.668 -11.650 8.577 1.00 91.62 123 ASN A CA 1
ATOM 1016 C C . ASN A 1 123 ? 9.844 -10.286 9.270 1.00 91.62 123 ASN A C 1
ATOM 1018 O O . ASN A 1 123 ? 9.249 -9.294 8.828 1.00 91.62 123 ASN A O 1
ATOM 1022 N N . PRO A 1 124 ? 10.610 -10.234 10.376 1.00 90.62 124 PRO A N 1
ATOM 1023 C CA . PRO A 1 124 ? 10.792 -9.019 11.162 1.00 90.62 124 PRO A CA 1
ATOM 1024 C C . PRO A 1 124 ? 11.233 -7.823 10.317 1.00 90.62 124 PRO A C 1
ATOM 1026 O O . PRO A 1 124 ? 11.976 -7.967 9.351 1.00 90.62 124 PRO A O 1
ATOM 1029 N N . ASP A 1 125 ? 10.753 -6.637 10.690 1.00 88.00 125 ASP A N 1
ATOM 1030 C CA . ASP A 1 125 ? 11.125 -5.349 10.091 1.00 88.00 125 ASP A CA 1
ATOM 1031 C C . ASP A 1 125 ? 10.792 -5.167 8.592 1.00 88.00 125 ASP A C 1
ATOM 1033 O O . ASP A 1 125 ? 11.207 -4.179 7.986 1.00 88.00 125 ASP A O 1
ATOM 1037 N N . THR A 1 126 ? 9.974 -6.049 7.995 1.00 92.19 126 THR A N 1
ATOM 1038 C CA . THR A 1 126 ? 9.527 -5.917 6.588 1.00 92.19 126 THR A CA 1
ATOM 1039 C C . THR A 1 126 ? 8.714 -4.639 6.349 1.00 92.19 126 THR A C 1
ATOM 1041 O O . THR A 1 126 ? 8.825 -3.993 5.300 1.00 92.19 126 THR A O 1
ATOM 1044 N N . TYR A 1 127 ? 7.881 -4.270 7.323 1.00 96.62 127 TYR A N 1
ATOM 1045 C CA . TYR A 1 127 ? 7.044 -3.078 7.271 1.00 96.62 127 TYR A CA 1
ATOM 1046 C C . TYR A 1 127 ? 7.223 -2.237 8.532 1.00 96.62 127 TYR A C 1
ATOM 1048 O O . TYR A 1 127 ? 7.023 -2.716 9.651 1.00 96.62 127 TYR A O 1
ATOM 1056 N N . VAL A 1 128 ? 7.485 -0.946 8.356 1.00 96.69 128 VAL A N 1
ATOM 1057 C CA . VAL A 1 128 ? 7.396 0.050 9.429 1.00 96.69 128 VAL A CA 1
ATOM 1058 C C . VAL A 1 128 ? 6.100 0.822 9.242 1.00 96.69 128 VAL A C 1
ATOM 1060 O O . VAL A 1 128 ? 5.809 1.282 8.142 1.00 96.69 128 VAL A O 1
ATOM 1063 N N . TYR A 1 129 ? 5.304 0.981 10.297 1.00 97.31 129 TYR A N 1
ATOM 1064 C CA . TYR A 1 129 ? 4.021 1.677 10.209 1.00 97.31 129 TYR A CA 1
ATOM 1065 C C . TYR A 1 129 ? 3.783 2.611 11.397 1.00 97.31 129 TYR A C 1
ATOM 1067 O O . TYR A 1 129 ? 4.316 2.412 12.491 1.00 97.31 129 TYR A O 1
ATOM 1075 N N . SER A 1 130 ? 2.974 3.650 11.189 1.00 97.44 130 SER A N 1
ATOM 1076 C CA . SER A 1 130 ? 2.574 4.584 12.245 1.00 97.44 130 SER A CA 1
ATOM 1077 C C . SER A 1 130 ? 1.244 4.204 12.903 1.00 97.44 130 SER A C 1
ATOM 1079 O O . SER A 1 130 ? 0.448 3.419 12.387 1.00 97.44 130 SER A O 1
ATOM 1081 N N . LYS A 1 131 ? 0.978 4.791 14.078 1.00 96.31 131 LYS A N 1
ATOM 1082 C CA . LYS A 1 131 ? -0.354 4.736 14.698 1.00 96.31 131 LYS A CA 1
ATOM 1083 C C . LYS A 1 131 ? -1.366 5.462 13.809 1.00 96.31 131 LYS A C 1
ATOM 1085 O O . LYS A 1 131 ? -1.005 6.389 13.093 1.00 96.31 131 LYS A O 1
ATOM 1090 N N . ILE A 1 132 ? -2.641 5.096 13.926 1.00 96.62 132 ILE A N 1
ATOM 1091 C CA . ILE A 1 132 ? -3.731 5.805 13.244 1.00 96.62 132 ILE A CA 1
ATOM 1092 C C . ILE A 1 132 ? -3.746 7.275 13.676 1.00 96.62 132 ILE A C 1
ATOM 1094 O O . ILE A 1 132 ? -3.819 7.579 14.868 1.00 96.62 132 ILE A O 1
ATOM 1098 N N . GLN A 1 133 ? -3.709 8.171 12.693 1.00 95.12 133 GLN A N 1
ATOM 1099 C CA . GLN A 1 133 ? -3.692 9.618 12.864 1.00 95.12 133 GLN A CA 1
ATOM 1100 C C . GLN A 1 133 ? -4.955 10.255 12.267 1.00 95.12 133 GLN A C 1
ATOM 1102 O O . GLN A 1 133 ? -5.454 9.799 11.234 1.00 95.12 133 GLN A O 1
ATOM 1107 N N . PRO A 1 134 ? -5.501 11.313 12.892 1.00 92.06 134 PRO A N 1
ATOM 1108 C CA . PRO A 1 134 ? -6.557 12.106 12.279 1.00 92.06 134 PRO A CA 1
ATOM 1109 C C . PRO A 1 134 ? -6.013 12.880 11.073 1.00 92.06 134 PRO A C 1
ATOM 1111 O O . PRO A 1 134 ? -4.922 13.449 11.125 1.00 92.06 134 PRO A O 1
ATOM 1114 N N . MET A 1 135 ? -6.784 12.948 9.987 1.00 83.50 135 MET A N 1
ATOM 1115 C CA . MET A 1 135 ? -6.499 13.878 8.900 1.00 83.50 135 MET A CA 1
ATOM 1116 C C . MET A 1 135 ? -6.955 15.270 9.338 1.00 83.50 135 MET A C 1
ATOM 1118 O O . MET A 1 135 ? -8.150 15.551 9.428 1.00 83.50 135 MET A O 1
ATOM 1122 N N . HIS A 1 136 ? -5.998 16.139 9.649 1.00 73.44 136 HIS A N 1
ATOM 1123 C CA . HIS A 1 136 ? -6.286 17.555 9.817 1.00 73.44 136 HIS A CA 1
ATOM 1124 C C . HIS A 1 136 ? -6.402 18.169 8.426 1.00 73.44 136 HIS A C 1
ATOM 1126 O O . HIS A 1 136 ? -5.427 18.181 7.677 1.00 73.44 136 HIS A O 1
ATOM 1132 N N . ASP A 1 137 ? -7.591 18.654 8.068 1.00 57.50 137 ASP A N 1
ATOM 1133 C CA . ASP A 1 137 ? -7.728 19.505 6.891 1.00 57.50 137 ASP A CA 1
ATOM 1134 C C . ASP A 1 137 ? -6.913 20.774 7.145 1.00 57.50 137 ASP A C 1
ATOM 1136 O O . ASP A 1 137 ? -7.327 21.646 7.915 1.00 57.50 137 ASP A O 1
ATOM 1140 N N . SER A 1 138 ? -5.738 20.867 6.529 1.00 51.81 138 SER A N 1
ATOM 1141 C CA . SER A 1 138 ? -5.061 22.144 6.344 1.00 51.81 138 SER A CA 1
ATOM 1142 C C . SER A 1 138 ? -5.974 22.985 5.452 1.00 51.81 138 SER A C 1
ATOM 1144 O O . SER A 1 138 ? -6.075 22.732 4.253 1.00 51.81 138 SER A O 1
ATOM 1146 N N . ARG A 1 139 ? -6.743 23.877 6.083 1.00 37.75 139 ARG A N 1
ATOM 1147 C CA . ARG A 1 139 ? -7.527 24.910 5.401 1.00 37.75 139 ARG A CA 1
ATOM 1148 C C . ARG A 1 139 ? -6.614 25.893 4.689 1.00 37.75 139 ARG A C 1
ATOM 1150 O O . ARG A 1 139 ? -5.525 26.162 5.244 1.00 37.75 139 ARG A O 1
#

Radius of gyration: 19.71 Å; chains: 1; bounding box: 63×51×40 Å